Protein AF-A0A348ZTU0-F1 (afdb_monomer_lite)

Sequence (92 aa):
MQAVAAVESPSPKVQKQGIPSSEAQADETVAHSLAPGVQASLGEMRAKSAVLVEASTGTTIYEQNADEPIEPASFTKILTLYLVNEALKNGT

Foldseek 3Di:
DDDDDDDDDDDDDDDDDDDDDDDDDDDDDDDPDDDPPPLPPPDDDPDQWDWDADPPPRDTNDTDCPVPDDDCVCVVVVVVVVVVVVCVVVVD

Radius of gyration: 30.08 Å; chains: 1; bounding box: 63×54×76 Å

Structure (mmCIF, N/CA/C/O backbone):
data_AF-A0A348ZTU0-F1
#
_entry.id   AF-A0A348ZTU0-F1
#
loop_
_atom_site.group_PDB
_atom_site.id
_atom_site.type_symbol
_atom_site.label_atom_id
_atom_site.label_alt_id
_atom_site.label_comp_id
_atom_site.label_asym_id
_atom_site.label_entity_id
_atom_site.label_seq_id
_atom_site.pdbx_PDB_ins_code
_atom_site.Cartn_x
_atom_site.Cartn_y
_atom_site.Cartn_z
_atom_site.occupancy
_atom_site.B_iso_or_equiv
_atom_site.auth_seq_id
_atom_site.auth_comp_id
_atom_site.auth_asym_id
_atom_site.auth_atom_id
_atom_site.pdbx_PDB_model_num
ATOM 1 N N . MET A 1 1 ? 40.671 -34.228 -56.146 1.00 39.38 1 MET A N 1
ATOM 2 C CA . MET A 1 1 ? 41.584 -33.468 -57.031 1.00 39.38 1 MET A CA 1
ATOM 3 C C . MET A 1 1 ? 41.186 -32.001 -56.892 1.00 39.38 1 MET A C 1
ATOM 5 O O . MET A 1 1 ? 40.057 -31.692 -57.233 1.00 39.38 1 MET A O 1
ATOM 9 N N . GLN A 1 2 ? 41.810 -31.275 -55.952 1.00 35.41 2 GLN A N 1
ATOM 10 C CA . GLN A 1 2 ? 42.896 -30.279 -56.152 1.00 35.41 2 GLN A CA 1
ATOM 11 C C . GLN A 1 2 ? 42.450 -29.110 -57.060 1.00 35.41 2 GLN A C 1
ATOM 13 O O . GLN A 1 2 ? 42.097 -29.367 -58.201 1.00 35.41 2 GLN A O 1
ATOM 18 N N . ALA A 1 3 ? 42.221 -27.879 -56.573 1.00 33.66 3 ALA A N 1
ATOM 19 C CA . ALA A 1 3 ? 43.100 -26.878 -55.922 1.00 33.66 3 ALA A CA 1
ATOM 20 C C . ALA A 1 3 ? 43.853 -25.987 -56.929 1.00 33.66 3 ALA A C 1
ATOM 22 O O . ALA A 1 3 ? 44.657 -26.530 -57.669 1.00 33.66 3 ALA A O 1
ATOM 23 N N . VAL A 1 4 ? 43.588 -24.665 -56.906 1.00 42.62 4 VAL A N 1
ATOM 24 C CA . VAL A 1 4 ? 44.498 -23.474 -56.909 1.00 42.62 4 VAL A CA 1
ATOM 25 C C . VAL A 1 4 ? 43.628 -22.210 -57.140 1.00 42.62 4 VAL A C 1
ATOM 27 O O . VAL A 1 4 ? 42.790 -22.226 -58.030 1.00 42.62 4 VAL A O 1
ATOM 30 N N . ALA A 1 5 ? 43.550 -21.175 -56.291 1.00 36.28 5 ALA A N 1
ATOM 31 C CA . ALA A 1 5 ? 44.532 -20.258 -55.684 1.00 36.28 5 ALA A CA 1
ATOM 32 C C . ALA A 1 5 ? 44.907 -19.043 -56.569 1.00 36.28 5 ALA A C 1
ATOM 34 O O . ALA A 1 5 ? 45.671 -19.175 -57.515 1.00 36.28 5 ALA A O 1
ATOM 35 N N . ALA A 1 6 ? 44.406 -17.864 -56.177 1.00 40.56 6 ALA A N 1
ATOM 36 C CA . ALA A 1 6 ? 45.023 -16.534 -56.309 1.00 40.56 6 ALA A CA 1
ATOM 37 C C . ALA A 1 6 ? 44.340 -15.646 -55.240 1.00 40.56 6 ALA A C 1
ATOM 39 O O . ALA A 1 6 ? 43.136 -15.428 -55.321 1.00 40.56 6 ALA A O 1
ATOM 40 N N . VAL A 1 7 ? 44.892 -15.430 -54.040 1.00 39.31 7 VAL A N 1
ATOM 41 C CA . VAL A 1 7 ? 45.956 -14.478 -53.657 1.00 39.31 7 VAL A CA 1
ATOM 42 C C . VAL A 1 7 ? 45.845 -13.135 -54.383 1.00 39.31 7 VAL A C 1
ATOM 44 O O . VAL A 1 7 ? 46.128 -13.061 -55.567 1.00 39.31 7 VAL A O 1
ATOM 47 N N . GLU A 1 8 ? 45.375 -12.101 -53.680 1.00 35.25 8 GLU A N 1
ATOM 48 C CA . GLU A 1 8 ? 46.206 -10.944 -53.318 1.00 35.25 8 GLU A CA 1
ATOM 49 C C . GLU A 1 8 ? 45.461 -10.059 -52.299 1.00 35.25 8 GLU A C 1
ATOM 51 O O . GLU A 1 8 ? 44.413 -9.484 -52.587 1.00 35.25 8 GLU A O 1
ATOM 56 N N . SER A 1 9 ? 46.007 -9.964 -51.086 1.00 45.59 9 SER A N 1
ATOM 57 C CA . SER A 1 9 ? 45.794 -8.826 -50.181 1.00 45.59 9 SER A CA 1
ATOM 58 C C . SER A 1 9 ? 46.977 -7.869 -50.367 1.00 45.59 9 SER A C 1
ATOM 60 O O . SER A 1 9 ? 48.070 -8.328 -50.699 1.00 45.59 9 SER A O 1
ATOM 62 N N . PRO A 1 10 ? 46.838 -6.581 -50.013 1.00 41.28 10 PRO A N 1
ATOM 63 C CA . PRO A 1 10 ? 47.508 -6.191 -48.774 1.00 41.28 10 PRO A CA 1
ATOM 64 C C . PRO A 1 10 ? 46.681 -5.259 -47.871 1.00 41.28 10 PRO A C 1
ATOM 66 O O . PRO A 1 10 ? 45.970 -4.358 -48.305 1.00 41.28 10 PRO A O 1
ATOM 69 N N . SER A 1 11 ? 46.828 -5.534 -46.577 1.00 41.41 11 SER A N 1
ATOM 70 C CA . SER A 1 11 ? 46.348 -4.847 -45.370 1.00 41.41 11 SER A CA 1
ATOM 71 C C . SER A 1 11 ? 46.996 -3.442 -45.184 1.00 41.41 11 SER A C 1
ATOM 73 O O . SER A 1 11 ? 47.631 -2.932 -46.100 1.00 41.41 11 SER A O 1
ATOM 75 N N . PRO A 1 12 ? 47.112 -2.882 -43.963 1.00 44.28 12 PRO A N 1
ATOM 76 C CA . PRO A 1 12 ? 46.120 -2.379 -43.005 1.00 44.28 12 PRO A CA 1
ATOM 77 C C . PRO A 1 12 ? 46.428 -0.903 -42.619 1.00 44.28 12 PRO A C 1
ATOM 79 O O . PRO A 1 12 ? 47.512 -0.387 -42.887 1.00 44.28 12 PRO A O 1
ATOM 82 N N . LYS A 1 13 ? 45.552 -0.224 -41.866 1.00 35.81 13 LYS A N 1
ATOM 83 C CA . LYS A 1 13 ? 45.994 0.887 -40.998 1.00 35.81 13 LYS A CA 1
ATOM 84 C C . LYS A 1 13 ? 45.704 0.570 -39.537 1.00 35.81 13 LYS A C 1
ATOM 86 O O . LYS A 1 13 ? 44.589 0.703 -39.052 1.00 35.81 13 LYS A O 1
ATOM 91 N N . VAL A 1 14 ? 46.771 0.133 -38.874 1.00 36.03 14 VAL A N 1
ATOM 92 C CA . VAL A 1 14 ? 46.968 0.136 -37.425 1.00 36.03 14 VAL A CA 1
ATOM 93 C C . VAL A 1 14 ? 47.290 1.563 -36.979 1.00 36.03 14 VAL A C 1
ATOM 95 O O . VAL A 1 14 ? 48.130 2.217 -37.596 1.00 36.03 14 VAL A O 1
ATOM 98 N N . GLN A 1 15 ? 46.675 1.998 -35.881 1.00 36.25 15 GLN A N 1
ATOM 99 C CA . GLN A 1 15 ? 47.295 2.759 -34.783 1.00 36.25 15 GLN A CA 1
ATOM 100 C C . GLN A 1 15 ? 46.306 2.691 -33.600 1.00 36.25 15 GLN A C 1
ATOM 102 O O . GLN A 1 15 ? 45.162 3.100 -33.748 1.00 36.25 15 GLN A O 1
ATOM 107 N N . LYS A 1 16 ? 46.574 1.901 -32.542 1.00 35.31 16 LYS A N 1
ATOM 108 C CA . LYS A 1 16 ? 47.377 2.246 -31.340 1.00 35.31 16 LYS A CA 1
ATOM 109 C C . LYS A 1 16 ? 46.913 3.573 -30.718 1.00 35.31 16 LYS A C 1
ATOM 111 O O . LYS A 1 16 ? 46.817 4.552 -31.432 1.00 35.31 16 LYS A O 1
ATOM 116 N N . GLN A 1 17 ? 46.729 3.764 -29.419 1.00 29.86 17 GLN A N 1
ATOM 117 C CA . GLN A 1 17 ? 46.945 3.003 -28.185 1.00 29.86 17 GLN A CA 1
ATOM 118 C C . GLN A 1 17 ? 46.617 4.028 -27.085 1.00 29.86 17 GLN A C 1
ATOM 120 O O . GLN A 1 17 ? 46.951 5.199 -27.263 1.00 29.86 17 GLN A O 1
ATOM 125 N N . GLY A 1 18 ? 46.029 3.638 -25.955 1.00 27.30 18 GLY A N 1
ATOM 126 C CA . GLY A 1 18 ? 45.954 4.573 -24.831 1.00 27.30 18 GLY A CA 1
ATOM 127 C C . GLY A 1 18 ? 44.999 4.173 -23.726 1.00 27.30 18 GLY A C 1
ATOM 128 O O . GLY A 1 18 ? 43.972 4.809 -23.549 1.00 27.30 18 GLY A O 1
ATOM 129 N N . ILE A 1 19 ? 45.361 3.141 -22.969 1.00 38.19 19 ILE A N 1
ATOM 130 C CA . ILE A 1 19 ? 44.934 3.042 -21.573 1.00 38.19 19 ILE A CA 1
ATOM 131 C C . ILE A 1 19 ? 45.865 3.976 -20.792 1.00 38.19 19 ILE A C 1
ATOM 133 O O . ILE A 1 19 ? 47.082 3.882 -20.984 1.00 38.19 19 ILE A O 1
ATOM 137 N N . PRO A 1 20 ? 45.341 4.819 -19.899 1.00 40.16 20 PRO A N 1
ATOM 138 C CA . PRO A 1 20 ? 46.066 5.083 -18.670 1.00 40.16 20 PRO A CA 1
ATOM 139 C C . PRO A 1 20 ? 45.207 4.702 -17.464 1.00 40.16 20 PRO A C 1
ATOM 141 O O . PRO A 1 20 ? 44.163 5.293 -17.199 1.00 40.16 20 PRO A O 1
ATOM 144 N N . SER A 1 21 ? 45.690 3.710 -16.723 1.00 44.94 21 SER A N 1
ATOM 145 C CA . SER A 1 21 ? 45.407 3.581 -15.299 1.00 44.94 21 SER A CA 1
ATOM 146 C C . SER A 1 21 ? 46.180 4.681 -14.568 1.00 44.94 21 SER A C 1
ATOM 148 O O . SER A 1 21 ? 47.388 4.796 -14.764 1.00 44.94 21 SER A O 1
ATOM 150 N N . SER A 1 22 ? 45.518 5.457 -13.714 1.00 39.59 22 SER A N 1
ATOM 151 C CA . SER A 1 22 ? 46.149 6.050 -12.532 1.00 39.59 22 SER A CA 1
ATOM 152 C C . SER A 1 22 ? 45.076 6.342 -11.496 1.00 39.59 22 SER A C 1
ATOM 154 O O . SER A 1 22 ? 44.040 6.929 -11.793 1.00 39.59 22 SER A O 1
ATOM 156 N N . GLU A 1 23 ? 45.360 5.854 -10.303 1.00 32.94 23 GLU A N 1
ATOM 157 C CA . GLU A 1 23 ? 44.555 5.848 -9.094 1.00 32.94 23 GLU A CA 1
ATOM 158 C C . GLU A 1 23 ? 44.380 7.246 -8.475 1.00 32.94 23 GLU A C 1
ATOM 160 O O . GLU A 1 23 ? 45.042 8.201 -8.881 1.00 32.94 23 GLU A O 1
ATOM 165 N N . ALA A 1 24 ? 43.570 7.257 -7.407 1.00 35.41 24 ALA A N 1
ATOM 166 C CA . ALA A 1 24 ? 43.390 8.269 -6.359 1.00 35.41 24 ALA A CA 1
ATOM 167 C C . ALA A 1 24 ? 42.182 9.204 -6.549 1.00 35.41 24 ALA A C 1
ATOM 169 O O . ALA A 1 24 ? 42.010 9.800 -7.600 1.00 35.41 24 ALA A O 1
ATOM 170 N N . GLN A 1 25 ? 41.295 9.423 -5.580 1.00 29.62 25 GLN A N 1
ATOM 171 C CA . GLN A 1 25 ? 41.171 9.001 -4.181 1.00 29.62 25 GLN A CA 1
ATOM 172 C C . GLN A 1 25 ? 39.745 9.398 -3.743 1.00 29.62 25 GLN A C 1
ATOM 174 O O . GLN A 1 25 ? 39.180 10.354 -4.273 1.00 29.62 25 GLN A O 1
ATOM 179 N N . ALA A 1 26 ? 39.166 8.670 -2.789 1.00 40.56 26 ALA A N 1
ATOM 180 C CA . ALA A 1 26 ? 37.958 9.084 -2.082 1.00 40.56 26 ALA A CA 1
ATOM 181 C C . ALA A 1 26 ? 38.246 10.305 -1.191 1.00 40.56 26 ALA A C 1
ATOM 183 O O . ALA A 1 26 ? 39.264 10.297 -0.503 1.00 40.56 26 ALA A O 1
ATOM 184 N N . ASP A 1 27 ? 37.339 11.284 -1.149 1.00 30.09 27 ASP A N 1
ATOM 185 C CA . ASP A 1 27 ? 37.033 11.992 0.097 1.00 30.09 27 ASP A CA 1
ATOM 186 C C . ASP A 1 27 ? 35.614 12.579 0.079 1.00 30.09 27 ASP A C 1
ATOM 188 O O . ASP A 1 27 ? 35.090 13.032 -0.941 1.00 30.09 27 ASP A O 1
ATOM 192 N N . GLU A 1 28 ? 34.992 12.484 1.240 1.00 41.22 28 GLU A N 1
ATOM 193 C CA . GLU A 1 28 ? 33.601 12.729 1.570 1.00 41.22 28 GLU A CA 1
ATOM 194 C C . GLU A 1 28 ? 33.348 14.234 1.747 1.00 41.22 28 GLU A C 1
ATOM 196 O O . GLU A 1 28 ? 33.956 14.884 2.591 1.00 41.22 28 GLU A O 1
ATOM 201 N N . THR A 1 29 ? 32.398 14.808 1.003 1.00 36.06 29 THR A N 1
ATOM 202 C CA . THR A 1 29 ? 31.735 16.047 1.438 1.00 36.06 29 THR A CA 1
ATOM 203 C C . THR A 1 29 ? 30.229 15.851 1.419 1.00 36.06 29 THR A C 1
ATOM 205 O O . THR A 1 29 ? 29.571 15.735 0.388 1.00 36.06 29 THR A O 1
ATOM 208 N N . VAL A 1 30 ? 29.699 15.774 2.633 1.00 44.53 30 VAL A N 1
ATOM 209 C CA . VAL A 1 30 ? 28.284 15.784 2.968 1.00 44.53 30 VAL A CA 1
ATOM 210 C C . VAL A 1 30 ? 27.666 17.095 2.481 1.00 44.53 30 VAL A C 1
ATOM 212 O O . VAL A 1 30 ? 28.015 18.168 2.966 1.00 44.53 30 VAL A O 1
ATOM 215 N N . ALA A 1 31 ? 26.701 17.011 1.567 1.00 33.62 31 ALA A N 1
ATOM 216 C CA . ALA A 1 31 ? 25.719 18.068 1.350 1.00 33.62 31 ALA A CA 1
ATOM 217 C C . ALA A 1 31 ? 24.391 17.453 0.895 1.00 33.62 31 ALA A C 1
ATOM 219 O O . ALA A 1 31 ? 24.166 17.167 -0.279 1.00 33.62 31 ALA A O 1
ATOM 220 N N . HIS A 1 32 ? 23.501 17.243 1.865 1.00 45.25 32 HIS A N 1
ATOM 221 C CA . HIS A 1 32 ? 22.084 16.992 1.631 1.00 45.25 32 HIS A CA 1
ATOM 222 C C . HIS A 1 32 ? 21.467 18.281 1.067 1.00 45.25 32 HIS A C 1
ATOM 224 O O . HIS A 1 32 ? 21.153 19.209 1.808 1.00 45.25 32 HIS A O 1
ATOM 230 N N . SER A 1 33 ? 21.336 18.366 -0.253 1.00 42.41 33 SER A N 1
ATOM 231 C CA . SER A 1 33 ? 20.505 19.376 -0.906 1.00 42.41 33 SER A CA 1
ATOM 232 C C . SER A 1 33 ? 19.892 18.755 -2.152 1.00 42.41 33 SER A C 1
ATOM 234 O O . SER A 1 33 ? 20.473 18.769 -3.236 1.00 42.41 33 SER A O 1
ATOM 236 N N . LEU A 1 34 ? 18.725 18.136 -1.973 1.00 48.53 34 LEU A N 1
ATOM 237 C CA . LEU A 1 34 ? 17.890 17.731 -3.094 1.00 48.53 34 LEU A CA 1
ATOM 238 C C . LEU A 1 34 ? 17.188 18.993 -3.595 1.00 48.53 34 LEU A C 1
ATOM 240 O O . LEU A 1 34 ? 16.219 19.465 -3.002 1.00 48.53 34 LEU A O 1
ATOM 244 N N . ALA A 1 35 ? 17.734 19.578 -4.659 1.00 44.38 35 ALA A 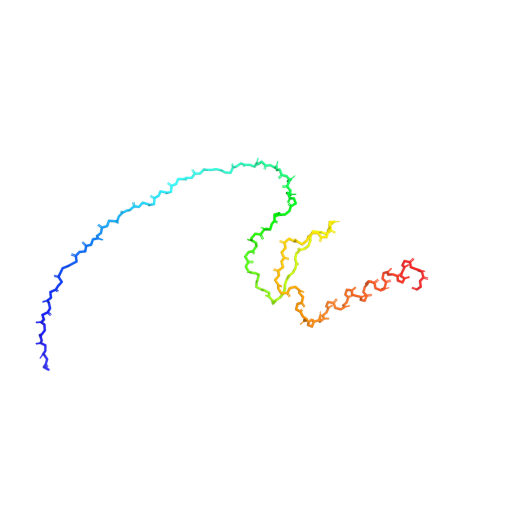N 1
ATOM 245 C CA . ALA A 1 35 ? 17.067 20.640 -5.395 1.00 44.38 35 ALA A CA 1
ATOM 246 C C . ALA A 1 35 ? 15.697 20.134 -5.893 1.00 44.38 35 ALA A C 1
ATOM 248 O O . ALA A 1 35 ? 15.606 18.990 -6.356 1.00 44.38 35 ALA A O 1
ATOM 249 N N . PRO A 1 36 ? 14.631 20.952 -5.834 1.00 42.47 36 PRO A N 1
ATOM 250 C CA . PRO A 1 36 ? 13.339 20.563 -6.380 1.00 42.47 36 PRO A CA 1
ATOM 251 C C . PRO A 1 36 ? 13.487 20.346 -7.892 1.00 42.47 36 PRO A C 1
ATOM 253 O O . PRO A 1 36 ? 13.824 21.274 -8.625 1.00 42.47 36 PRO A O 1
ATOM 256 N N . GLY A 1 37 ? 13.270 19.109 -8.348 1.00 56.75 37 GLY A N 1
ATOM 257 C CA . GLY A 1 37 ? 13.280 18.753 -9.771 1.00 56.75 37 GLY A CA 1
ATOM 258 C C . GLY A 1 37 ? 14.457 17.907 -10.267 1.00 56.75 37 GLY A C 1
ATOM 259 O O . GLY A 1 37 ? 14.626 17.786 -11.480 1.00 56.75 37 GLY A O 1
ATOM 260 N N . VAL A 1 38 ? 15.260 17.290 -9.392 1.00 49.28 38 VAL A N 1
ATOM 261 C CA . VAL A 1 38 ? 16.222 16.265 -9.839 1.00 49.28 38 VAL A CA 1
ATOM 262 C C . VAL A 1 38 ? 15.460 14.993 -10.218 1.00 4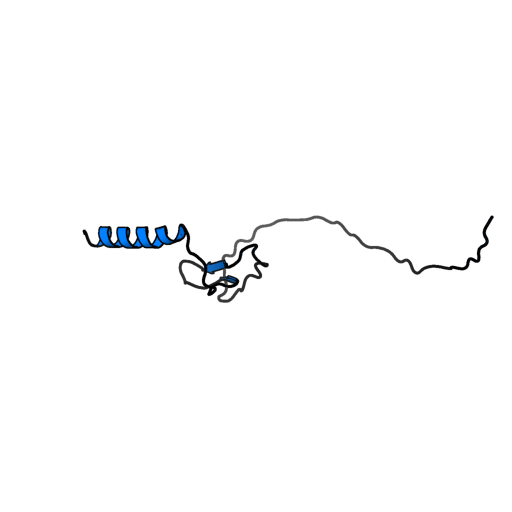9.28 38 VAL A C 1
ATOM 264 O O . VAL A 1 38 ? 15.176 14.149 -9.372 1.00 49.28 38 VAL A O 1
ATOM 267 N N . GLN A 1 39 ? 15.147 14.853 -11.508 1.00 55.25 39 GLN A N 1
ATOM 268 C CA . GLN A 1 39 ? 14.799 13.564 -12.100 1.00 55.25 39 GLN A CA 1
ATOM 269 C C . GLN A 1 39 ? 16.065 12.707 -12.070 1.00 55.25 39 GLN A C 1
ATOM 271 O O . GLN A 1 39 ? 16.964 12.859 -12.902 1.00 55.25 39 GLN A O 1
ATOM 276 N N . ALA A 1 40 ? 16.190 11.858 -11.053 1.00 59.66 40 ALA A N 1
ATOM 277 C CA . ALA A 1 40 ? 17.258 10.879 -11.023 1.00 59.66 40 ALA A CA 1
ATOM 278 C C . ALA A 1 40 ? 17.065 9.959 -12.235 1.00 59.66 40 ALA A C 1
ATOM 280 O O . ALA A 1 40 ? 16.020 9.330 -12.381 1.00 59.66 40 ALA A O 1
ATOM 281 N N . SER A 1 41 ? 18.075 9.874 -13.103 1.00 64.12 41 SER A N 1
ATOM 282 C CA . SER A 1 41 ? 18.142 8.870 -14.170 1.00 64.12 41 SER A CA 1
ATOM 283 C C . SER A 1 41 ? 18.385 7.493 -13.540 1.00 64.12 41 SER A C 1
ATOM 285 O O . SER A 1 41 ? 19.453 6.894 -13.677 1.00 64.12 41 SER A O 1
ATOM 287 N N . LEU A 1 42 ? 17.395 7.005 -12.798 1.00 71.69 42 LEU A N 1
ATOM 288 C CA . LEU A 1 42 ? 17.280 5.609 -12.431 1.00 71.69 42 LEU A CA 1
ATOM 289 C C . LEU A 1 42 ? 17.013 4.885 -13.751 1.00 71.69 42 LEU A C 1
ATOM 291 O O . LEU A 1 42 ? 16.039 5.184 -14.438 1.00 71.69 42 LEU A O 1
ATOM 295 N N . GLY A 1 43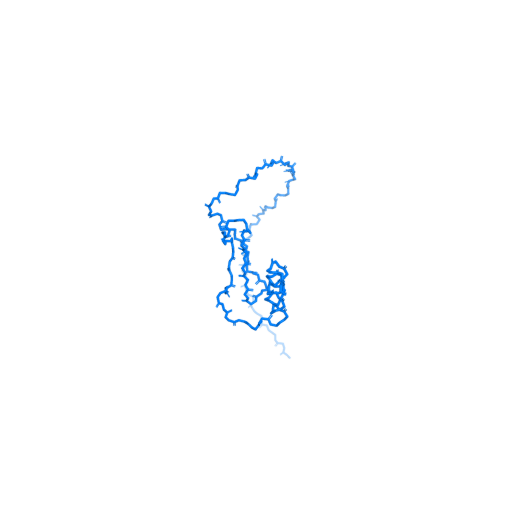 ? 17.938 4.022 -14.174 1.00 79.12 43 GLY A N 1
ATOM 296 C CA . GLY A 1 43 ? 17.748 3.223 -15.385 1.00 79.12 43 GLY A CA 1
ATOM 297 C C . GLY A 1 43 ? 16.450 2.407 -15.333 1.00 79.12 43 GLY A C 1
ATOM 298 O O . GLY A 1 43 ? 15.757 2.374 -14.316 1.00 79.12 43 GLY A O 1
ATOM 299 N N . GLU A 1 44 ? 16.111 1.718 -16.421 1.00 84.56 44 GLU A N 1
ATOM 300 C CA . GLU A 1 44 ? 14.903 0.888 -16.439 1.00 84.56 44 GLU A CA 1
ATOM 301 C C . GLU A 1 44 ? 14.924 -0.161 -15.319 1.00 84.56 44 GLU A C 1
ATOM 303 O O . GLU A 1 44 ? 15.830 -0.998 -15.223 1.00 84.56 44 GLU A O 1
ATOM 308 N N . MET A 1 45 ? 13.904 -0.115 -14.461 1.00 90.00 45 MET A N 1
ATOM 309 C CA . MET A 1 45 ? 13.708 -1.118 -13.429 1.00 90.00 45 MET A CA 1
ATOM 310 C C . MET A 1 45 ? 13.213 -2.415 -14.074 1.00 90.00 45 MET A C 1
ATOM 312 O O . MET A 1 45 ? 12.410 -2.403 -15.007 1.00 90.00 45 MET A O 1
ATOM 316 N N . ARG A 1 46 ? 13.667 -3.562 -13.553 1.00 94.69 46 ARG A N 1
ATOM 317 C CA . ARG A 1 46 ? 13.144 -4.885 -13.931 1.00 94.69 46 ARG A CA 1
ATOM 318 C C . ARG A 1 46 ? 11.800 -5.154 -13.248 1.00 94.69 46 ARG A C 1
ATOM 320 O O . ARG A 1 46 ? 11.671 -6.092 -12.466 1.00 94.69 46 ARG A O 1
ATOM 327 N N . ALA A 1 47 ? 10.822 -4.303 -13.527 1.00 93.12 47 ALA A N 1
ATOM 328 C CA . ALA A 1 47 ? 9.453 -4.403 -13.054 1.00 93.12 47 ALA A CA 1
ATOM 329 C C . ALA A 1 47 ? 8.496 -4.099 -14.213 1.00 93.12 47 ALA A C 1
ATOM 331 O O . ALA A 1 47 ? 8.876 -3.482 -15.204 1.00 93.12 47 ALA A O 1
ATOM 332 N N . LYS A 1 48 ? 7.250 -4.567 -14.100 1.00 93.12 48 LYS A N 1
ATOM 333 C CA . LYS A 1 48 ? 6.195 -4.204 -15.053 1.00 93.12 48 LYS A CA 1
ATOM 334 C C . LYS A 1 48 ? 5.797 -2.731 -14.880 1.00 93.12 48 LYS A C 1
ATOM 336 O O . LYS A 1 48 ? 5.714 -1.998 -15.862 1.00 93.12 48 LYS A O 1
ATOM 341 N N . SER A 1 49 ? 5.637 -2.332 -13.619 1.00 94.81 49 SER A N 1
ATOM 342 C CA . SER A 1 49 ? 5.327 -0.973 -13.188 1.00 94.81 49 SER A CA 1
ATOM 343 C C . SER A 1 49 ? 6.067 -0.651 -11.890 1.00 94.81 49 SER A C 1
ATOM 345 O O . SER A 1 49 ? 6.266 -1.540 -11.057 1.00 94.81 49 SER A O 1
ATOM 347 N N . ALA A 1 50 ? 6.457 0.609 -11.707 1.00 94.31 50 ALA A N 1
ATOM 348 C CA . ALA A 1 50 ? 7.131 1.108 -10.514 1.00 94.31 50 ALA A CA 1
ATOM 349 C C . ALA A 1 50 ? 6.862 2.606 -10.303 1.00 94.31 50 ALA A C 1
ATOM 351 O O . ALA A 1 50 ? 6.714 3.370 -11.256 1.00 94.31 50 ALA A O 1
ATOM 352 N N . VAL A 1 51 ? 6.852 3.025 -9.037 1.00 94.50 51 VAL A N 1
ATOM 353 C CA . VAL A 1 51 ? 6.783 4.431 -8.626 1.00 94.50 51 VAL A CA 1
ATOM 354 C C . VAL A 1 51 ? 7.673 4.638 -7.401 1.00 94.50 51 VAL A C 1
ATOM 356 O O . VAL A 1 51 ? 7.689 3.805 -6.492 1.00 94.50 51 VAL A O 1
ATOM 359 N N . LEU A 1 52 ? 8.432 5.733 -7.379 1.00 94.94 52 LEU A N 1
ATOM 360 C CA . LEU A 1 52 ? 9.225 6.167 -6.230 1.00 94.94 52 LEU A CA 1
ATOM 361 C C . LEU A 1 52 ? 8.782 7.567 -5.822 1.00 94.94 52 LEU A C 1
ATOM 363 O O . LEU A 1 52 ? 8.939 8.514 -6.588 1.00 94.94 52 LEU A O 1
ATOM 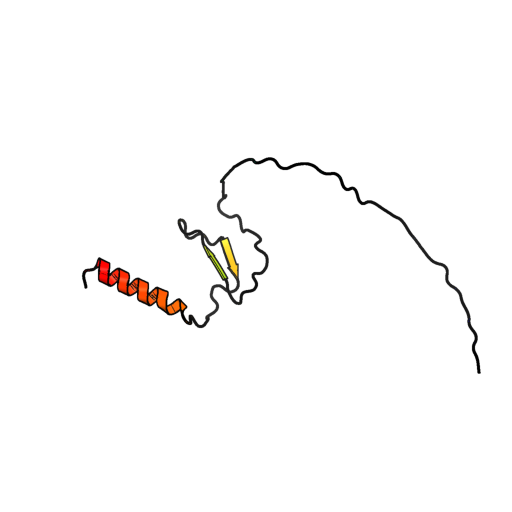367 N N . VAL A 1 53 ? 8.282 7.694 -4.597 1.00 96.12 53 VAL A N 1
ATOM 368 C CA . VAL A 1 53 ? 7.764 8.952 -4.054 1.00 96.12 53 VAL A CA 1
ATOM 369 C C . VAL A 1 53 ? 8.538 9.319 -2.795 1.00 96.12 53 VAL A C 1
ATOM 371 O O . VAL A 1 53 ? 8.773 8.469 -1.933 1.00 96.12 53 VAL A O 1
ATOM 374 N N . GLU A 1 54 ? 8.915 10.589 -2.663 1.00 96.56 54 GLU A N 1
ATOM 375 C CA . GLU A 1 54 ? 9.394 11.124 -1.393 1.00 96.56 54 GLU A CA 1
ATOM 376 C C . GLU A 1 54 ? 8.231 11.200 -0.391 1.00 96.56 54 GLU A C 1
ATOM 378 O O . GLU A 1 54 ? 7.264 11.931 -0.596 1.00 96.56 54 GLU A O 1
ATOM 383 N N . ALA A 1 55 ? 8.322 10.462 0.715 1.00 95.56 55 ALA A N 1
ATOM 384 C CA . ALA A 1 55 ? 7.195 10.267 1.628 1.00 95.56 55 ALA A CA 1
ATOM 385 C C . ALA A 1 55 ? 6.648 11.560 2.267 1.00 95.56 55 ALA A C 1
ATOM 387 O O . ALA A 1 55 ? 5.449 11.646 2.521 1.00 95.56 55 ALA A O 1
ATOM 388 N N . SER A 1 56 ? 7.505 12.550 2.541 1.00 96.88 56 SER A N 1
ATOM 389 C CA . SER A 1 56 ? 7.110 13.777 3.248 1.00 96.88 56 SER A CA 1
ATOM 390 C C . SER A 1 56 ? 6.451 14.809 2.334 1.00 96.88 56 SER A C 1
ATOM 392 O O . SER A 1 56 ? 5.490 15.457 2.739 1.00 96.88 56 SER A O 1
ATOM 394 N N . THR A 1 57 ? 6.971 14.988 1.115 1.00 97.25 57 THR A N 1
ATOM 395 C CA . THR A 1 57 ? 6.470 16.006 0.175 1.00 97.25 57 THR A CA 1
ATOM 396 C C . THR A 1 57 ? 5.478 15.450 -0.839 1.00 97.25 57 THR A C 1
ATOM 398 O O . THR A 1 57 ? 4.755 16.222 -1.463 1.00 97.25 57 THR A O 1
ATOM 401 N N . GLY A 1 58 ? 5.449 14.129 -1.031 1.00 94.94 58 GLY A N 1
ATOM 402 C CA . GLY A 1 58 ? 4.696 13.498 -2.110 1.00 94.94 58 GLY A CA 1
ATOM 403 C C . GLY A 1 58 ? 5.317 13.710 -3.493 1.00 94.94 58 GLY A C 1
ATOM 404 O O . GLY A 1 58 ? 4.680 13.388 -4.492 1.00 94.94 58 GLY A O 1
ATOM 405 N N . THR A 1 59 ? 6.538 14.249 -3.582 1.00 95.75 59 THR A N 1
ATOM 406 C CA . THR A 1 59 ? 7.214 14.456 -4.868 1.00 95.75 59 THR A CA 1
ATOM 407 C C . THR A 1 59 ? 7.593 13.113 -5.478 1.00 95.75 59 THR A C 1
ATOM 409 O O . THR A 1 59 ? 8.332 12.335 -4.868 1.00 95.75 59 THR A O 1
ATOM 412 N N . THR A 1 60 ? 7.129 12.845 -6.696 1.00 94.69 60 THR A N 1
ATOM 413 C CA . THR A 1 60 ? 7.570 11.670 -7.447 1.00 94.69 60 THR A CA 1
ATOM 414 C C . THR A 1 60 ? 8.978 11.879 -7.999 1.00 94.69 60 THR A C 1
ATOM 416 O O . THR A 1 60 ? 9.258 12.873 -8.665 1.00 94.69 60 THR A O 1
ATOM 419 N N . ILE A 1 61 ? 9.864 10.925 -7.720 1.00 95.12 61 ILE A N 1
ATOM 420 C CA . ILE A 1 61 ? 11.273 10.922 -8.141 1.00 95.12 61 ILE A CA 1
ATOM 421 C C . ILE A 1 61 ? 11.466 10.044 -9.386 1.00 95.12 61 ILE A C 1
ATOM 423 O O . ILE A 1 61 ? 12.395 10.263 -10.159 1.00 95.12 61 ILE A O 1
ATOM 427 N N . TYR A 1 62 ? 10.615 9.028 -9.564 1.00 94.62 62 TYR A N 1
ATOM 428 C CA . TYR A 1 62 ? 10.682 8.091 -10.684 1.00 94.62 62 TYR A CA 1
ATOM 429 C C . TYR A 1 62 ? 9.348 7.382 -10.914 1.00 94.62 62 TYR A C 1
ATOM 431 O O . TYR A 1 62 ? 8.674 7.003 -9.954 1.00 94.62 62 TYR A O 1
ATOM 439 N N . GLU A 1 63 ? 9.023 7.141 -12.184 1.00 94.62 63 GLU A N 1
ATOM 440 C CA . GLU A 1 63 ? 7.837 6.406 -12.629 1.00 94.62 63 GLU A CA 1
ATOM 441 C C . GLU A 1 63 ? 8.180 5.490 -13.808 1.00 94.62 63 GLU A C 1
ATOM 443 O O . GLU A 1 63 ? 8.949 5.846 -14.701 1.00 94.62 63 GLU A O 1
ATOM 448 N N . GLN A 1 64 ? 7.562 4.314 -13.829 1.00 94.00 64 GLN A N 1
ATOM 449 C CA . GLN A 1 64 ? 7.560 3.378 -14.948 1.00 94.00 64 GLN A CA 1
ATOM 450 C C . GLN A 1 64 ? 6.172 2.737 -14.989 1.00 94.00 64 GLN A C 1
ATOM 452 O O . GLN A 1 64 ? 5.822 2.018 -14.059 1.00 94.00 64 GLN A O 1
ATOM 457 N N . ASN A 1 65 ? 5.367 3.010 -16.023 1.00 95.56 65 ASN A N 1
ATOM 458 C CA . ASN A 1 65 ? 3.999 2.478 -16.169 1.00 95.56 65 ASN A CA 1
ATOM 459 C C . ASN A 1 65 ? 3.149 2.586 -14.880 1.00 95.56 65 ASN A C 1
ATOM 461 O O . ASN A 1 65 ? 2.431 1.647 -14.533 1.00 95.56 65 ASN A O 1
ATOM 465 N N . ALA A 1 66 ? 3.276 3.691 -14.133 1.00 94.44 66 ALA A N 1
ATOM 466 C CA . ALA A 1 66 ? 2.721 3.822 -12.781 1.00 94.44 66 ALA A CA 1
ATOM 467 C C . ALA A 1 66 ? 1.183 3.739 -12.743 1.00 94.44 66 ALA A C 1
ATOM 469 O O . ALA A 1 66 ? 0.627 3.185 -11.798 1.00 94.44 66 ALA A O 1
ATOM 470 N N . ASP A 1 67 ? 0.514 4.215 -13.796 1.00 96.19 67 ASP A N 1
ATOM 471 C CA . ASP A 1 67 ? -0.948 4.187 -13.933 1.00 96.19 67 ASP A CA 1
ATOM 472 C C . ASP A 1 67 ? -1.484 2.910 -14.603 1.00 96.19 67 ASP A C 1
ATOM 474 O O . ASP A 1 67 ? -2.683 2.800 -14.872 1.00 96.19 67 ASP A O 1
ATOM 478 N N . GLU A 1 68 ? -0.621 1.938 -14.919 1.00 96.19 68 GLU A N 1
ATOM 479 C CA . GLU A 1 68 ? -1.069 0.690 -15.530 1.00 96.19 68 GLU A CA 1
ATOM 480 C C . GLU A 1 68 ? -1.891 -0.140 -14.523 1.00 96.19 68 GLU A C 1
ATOM 482 O O . GLU A 1 68 ? -1.387 -0.485 -13.450 1.00 96.19 68 GLU A O 1
ATOM 487 N N . PRO A 1 69 ? -3.133 -0.542 -14.856 1.00 95.62 69 PRO A N 1
ATOM 488 C CA . PRO A 1 69 ? -3.908 -1.425 -13.995 1.00 95.62 69 PRO A CA 1
ATOM 489 C C . PRO A 1 69 ? -3.232 -2.795 -13.852 1.00 95.62 69 PRO A C 1
ATOM 491 O O . PRO A 1 69 ? -3.077 -3.541 -14.823 1.00 95.62 69 PRO A O 1
ATOM 494 N N . ILE A 1 70 ? -2.865 -3.149 -12.622 1.00 95.69 70 ILE A N 1
ATOM 495 C CA . ILE A 1 70 ? -2.264 -4.439 -12.267 1.00 95.69 70 ILE A CA 1
ATOM 496 C C . ILE A 1 70 ? -3.044 -5.102 -11.134 1.00 95.69 70 ILE A C 1
ATOM 498 O O . ILE A 1 70 ? -3.625 -4.435 -10.276 1.00 95.69 70 ILE A O 1
ATOM 502 N N . GLU A 1 71 ? -3.066 -6.434 -11.121 1.00 96.31 71 GLU A N 1
ATOM 503 C CA . GLU A 1 71 ? -3.696 -7.183 -10.037 1.00 96.31 71 GLU A CA 1
ATOM 504 C C . GLU A 1 71 ? -2.959 -6.908 -8.715 1.00 96.31 71 GLU A C 1
ATOM 506 O O . GLU A 1 71 ? -1.752 -7.145 -8.625 1.00 96.31 71 GLU A O 1
ATOM 511 N N . PRO A 1 72 ? -3.652 -6.447 -7.659 1.00 93.81 72 PRO A N 1
ATOM 512 C CA . PRO A 1 72 ? -2.990 -6.068 -6.414 1.00 93.81 72 PRO A CA 1
ATOM 513 C C . PRO A 1 72 ? -2.485 -7.280 -5.615 1.00 93.81 72 PRO A C 1
ATOM 515 O O . PRO A 1 72 ? -1.653 -7.126 -4.726 1.00 93.81 72 PRO A O 1
ATOM 518 N N . ALA A 1 73 ? -2.959 -8.499 -5.894 1.00 94.94 73 ALA A N 1
ATOM 519 C CA . ALA A 1 73 ? -2.605 -9.710 -5.149 1.00 94.94 73 ALA A CA 1
ATOM 520 C C . ALA A 1 73 ? -2.653 -9.487 -3.617 1.00 94.94 73 ALA A C 1
ATOM 522 O O . ALA A 1 73 ? -3.628 -8.974 -3.069 1.00 94.94 73 ALA A O 1
ATOM 523 N N . SER A 1 74 ? -1.591 -9.847 -2.887 1.00 97.88 74 SER A N 1
ATOM 524 C CA . SER A 1 74 ? -1.530 -9.620 -1.437 1.00 97.88 74 SER A CA 1
ATOM 525 C C . SER A 1 74 ? -1.441 -8.145 -1.025 1.00 97.88 74 SER A C 1
ATOM 527 O O . SER A 1 74 ? -1.637 -7.866 0.156 1.00 97.88 74 SER A O 1
ATOM 529 N N . PHE A 1 75 ? -1.204 -7.208 -1.950 1.00 95.75 75 PHE A N 1
ATOM 530 C CA . PHE A 1 75 ? -1.164 -5.766 -1.680 1.00 95.75 75 PHE A CA 1
ATOM 531 C C . PHE A 1 75 ? -2.512 -5.231 -1.175 1.00 95.75 75 PHE A C 1
ATOM 533 O O . P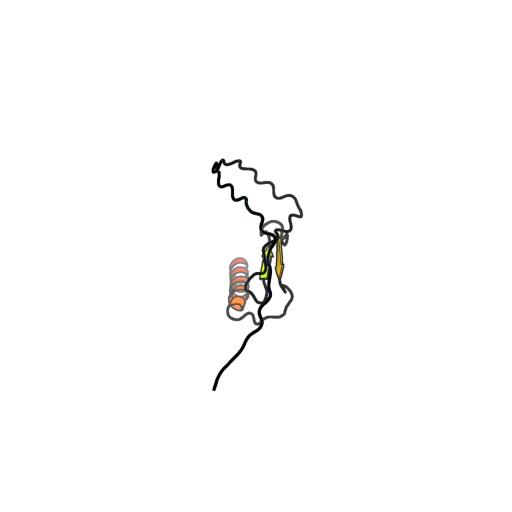HE A 1 75 ? -2.544 -4.299 -0.377 1.00 95.75 75 PHE A O 1
ATOM 540 N N . THR A 1 76 ? -3.628 -5.898 -1.499 1.00 97.19 76 THR A N 1
ATOM 541 C CA . THR A 1 76 ? -4.955 -5.608 -0.922 1.00 97.19 76 THR A CA 1
ATOM 542 C C . THR A 1 76 ? -4.967 -5.654 0.614 1.00 97.19 76 THR A C 1
ATOM 544 O O . THR A 1 76 ? -5.781 -4.984 1.249 1.00 97.19 76 THR A O 1
ATOM 547 N N . LYS A 1 77 ? -4.036 -6.382 1.250 1.00 98.38 77 LYS A N 1
ATOM 548 C CA . LYS A 1 77 ? -3.907 -6.400 2.717 1.00 98.38 77 LYS A CA 1
ATOM 549 C C . LYS A 1 77 ? -3.560 -5.025 3.296 1.00 98.38 77 LYS A C 1
ATOM 551 O O . LYS A 1 77 ? -3.937 -4.760 4.431 1.00 98.38 77 LYS A O 1
ATOM 556 N N . ILE A 1 78 ? -2.918 -4.136 2.535 1.00 97.88 78 ILE A N 1
ATOM 557 C CA . ILE A 1 78 ? -2.644 -2.761 2.979 1.00 97.88 78 ILE A CA 1
ATOM 558 C C . ILE A 1 78 ? -3.955 -2.007 3.207 1.00 97.88 78 ILE A C 1
ATOM 560 O O . ILE A 1 78 ? -4.117 -1.384 4.252 1.00 97.88 78 ILE A O 1
ATOM 564 N N . LEU A 1 79 ? -4.924 -2.137 2.294 1.00 97.31 79 LEU A N 1
ATOM 565 C CA . LEU A 1 79 ? -6.261 -1.567 2.483 1.00 97.31 79 LEU A CA 1
ATOM 566 C C . LEU A 1 79 ? -6.941 -2.151 3.727 1.00 97.31 79 LEU A C 1
ATOM 568 O O . LEU A 1 79 ? -7.540 -1.419 4.508 1.00 97.31 79 LEU A O 1
ATOM 572 N N . THR A 1 80 ? -6.822 -3.464 3.938 1.00 98.25 80 THR A N 1
ATOM 573 C CA . THR A 1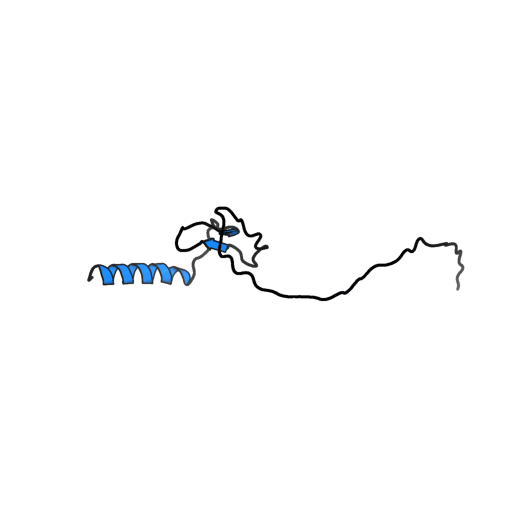 80 ? -7.398 -4.113 5.127 1.00 98.25 80 THR A CA 1
ATOM 574 C C . THR A 1 80 ? -6.812 -3.530 6.414 1.00 98.25 80 THR A C 1
ATOM 576 O O . THR A 1 80 ? -7.557 -3.150 7.313 1.00 98.25 80 THR A O 1
ATOM 579 N N . LEU A 1 81 ? -5.484 -3.407 6.492 1.00 98.38 81 LEU A N 1
ATOM 580 C CA . LEU A 1 81 ? -4.805 -2.827 7.652 1.00 98.38 81 LEU A CA 1
ATOM 581 C C . LEU A 1 81 ? -5.143 -1.348 7.844 1.00 98.38 81 LEU A C 1
ATOM 583 O O . LEU A 1 81 ? -5.301 -0.913 8.981 1.00 98.38 81 LEU A O 1
ATOM 587 N N . TYR A 1 82 ? -5.295 -0.589 6.757 1.00 98.00 82 TYR A N 1
ATOM 588 C CA . TYR A 1 82 ? -5.740 0.798 6.819 1.00 98.00 82 TYR A CA 1
ATOM 589 C C . TYR A 1 82 ? -7.116 0.908 7.489 1.00 98.00 82 TYR A C 1
ATOM 591 O O . TYR A 1 82 ? -7.257 1.639 8.464 1.00 98.00 82 TYR A O 1
ATOM 599 N N . LEU A 1 83 ? -8.099 0.120 7.040 1.00 97.94 83 LEU A N 1
ATOM 600 C CA . LEU A 1 83 ? -9.453 0.134 7.605 1.00 97.94 83 LEU A CA 1
ATOM 601 C C . LEU A 1 83 ? -9.487 -0.315 9.070 1.00 97.94 83 LEU A C 1
ATOM 603 O O . LEU A 1 83 ? -10.174 0.300 9.879 1.00 97.94 83 LEU A O 1
ATOM 607 N N . VAL A 1 84 ? -8.724 -1.353 9.430 1.00 98.25 84 VAL A N 1
ATOM 608 C CA . VAL A 1 84 ? -8.602 -1.793 10.831 1.00 98.25 84 VAL A CA 1
ATOM 609 C C . VAL A 1 84 ? -7.993 -0.688 11.693 1.00 98.25 84 VAL A C 1
ATOM 611 O O . VAL A 1 84 ? -8.493 -0.414 12.778 1.00 98.25 84 VAL A O 1
ATOM 614 N N . ASN A 1 85 ? -6.939 -0.024 11.218 1.00 98.31 85 ASN A N 1
ATOM 615 C CA . ASN A 1 85 ? -6.316 1.076 11.948 1.00 98.31 85 ASN A CA 1
ATOM 616 C C . ASN A 1 85 ? -7.277 2.261 12.129 1.00 98.31 85 ASN A C 1
ATOM 618 O O . ASN A 1 85 ? -7.302 2.868 13.195 1.00 98.31 85 ASN A O 1
ATOM 622 N N . GLU A 1 86 ? -8.095 2.571 11.123 1.00 98.25 86 GLU A N 1
ATOM 623 C CA . GLU A 1 86 ? -9.145 3.587 11.243 1.00 98.25 86 GLU A CA 1
ATOM 624 C C . GLU A 1 86 ? -10.215 3.184 12.267 1.00 98.25 86 GLU A C 1
ATOM 626 O O . GLU A 1 86 ? -10.574 3.994 13.116 1.00 98.25 86 GLU A O 1
ATOM 631 N N . ALA A 1 87 ? -10.669 1.929 12.262 1.00 98.38 87 ALA A N 1
ATOM 632 C CA . ALA A 1 87 ? -11.620 1.422 13.252 1.00 98.38 87 ALA A CA 1
ATOM 633 C C . ALA A 1 87 ? -11.062 1.521 14.685 1.00 98.38 87 ALA A C 1
ATOM 635 O O . ALA A 1 87 ? -11.725 2.050 15.577 1.00 98.38 87 ALA A O 1
ATOM 636 N N . LEU A 1 88 ? -9.793 1.139 14.882 1.00 98.12 88 LEU A N 1
ATOM 637 C CA . LEU A 1 88 ? -9.101 1.270 16.167 1.00 98.12 88 LEU A CA 1
ATOM 638 C C . LEU A 1 88 ? -8.999 2.728 16.636 1.00 98.12 88 LEU A C 1
ATOM 640 O O . LEU A 1 88 ? -9.232 3.002 17.811 1.00 98.12 88 LEU A O 1
ATOM 644 N N . LYS A 1 89 ? -8.685 3.671 15.737 1.00 97.50 89 LYS A N 1
ATOM 645 C CA . LYS A 1 89 ? -8.675 5.111 16.062 1.00 97.50 89 LYS A CA 1
ATOM 646 C C . LYS A 1 89 ? -10.067 5.637 16.409 1.00 97.50 89 LYS A C 1
ATOM 648 O O . LYS A 1 89 ? -10.187 6.500 17.273 1.00 97.50 89 LYS A O 1
ATOM 653 N N . ASN A 1 90 ? -11.096 5.116 15.746 1.00 97.88 90 ASN A N 1
ATOM 654 C CA . ASN A 1 90 ? -12.488 5.509 15.950 1.00 97.88 90 ASN A CA 1
ATOM 655 C C . ASN A 1 90 ? -13.138 4.812 17.159 1.00 97.88 90 ASN A C 1
ATOM 657 O O . ASN A 1 90 ? -14.229 5.205 17.568 1.00 97.88 90 ASN A O 1
ATOM 661 N N . GLY A 1 91 ? -12.474 3.812 17.748 1.00 96.06 91 GLY A N 1
ATOM 662 C CA . GLY A 1 91 ? -12.968 3.060 18.901 1.00 96.06 91 GLY A CA 1
ATOM 663 C C . GLY A 1 91 ? -14.091 2.072 18.573 1.00 96.06 91 GLY A C 1
ATOM 664 O O . GLY A 1 91 ? -14.921 1.801 19.440 1.00 96.06 91 GLY A O 1
ATOM 665 N N . THR A 1 92 ? -14.136 1.566 17.338 1.00 77.62 92 THR A N 1
ATOM 666 C CA . THR A 1 92 ? -15.152 0.619 16.836 1.00 77.62 92 THR A CA 1
ATOM 667 C C . THR A 1 92 ? -14.562 -0.732 16.483 1.00 77.62 92 THR A C 1
ATOM 669 O O . THR A 1 92 ? -13.449 -0.735 15.912 1.00 77.62 92 THR A O 1
#

Secondary structure (DSSP, 8-state):
-----------------------------------TT--------SSSSEEEE-TTT--EEEEESTTS----GGGHHHHHHHHHHHHHHHT-

pLDDT: mean 70.63, std 27.58, range [27.3, 98.38]